Protein AF-A0A835SAD7-F1 (afdb_monomer_lite)

Radius of gyration: 17.91 Å; chains: 1; bounding box: 69×25×36 Å

Foldseek 3Di:
DAKDAQQFQQFIDAFQDATQFGDDHNPVVRPDDGAQRRHVAPQQEEESSHHDHPVLCVQQVVLPDDSDHVWYWYAGNVQWIATPVPRDIDPRSGRSTRPNDPDPVVVVVVVVVVCVVVPPDDDDDDDDD

Organism: Vanilla planifolia (NCBI:txid51239)

Structure (mmCIF, N/CA/C/O backbone):
data_AF-A0A835SAD7-F1
#
_entry.id   AF-A0A835SAD7-F1
#
loop_
_atom_site.group_PDB
_atom_site.id
_atom_site.type_symbol
_atom_site.label_atom_id
_atom_site.label_alt_id
_atom_site.label_comp_id
_atom_site.label_asym_id
_atom_site.label_entity_id
_atom_site.label_seq_id
_atom_site.pdbx_PDB_ins_code
_atom_site.Cartn_x
_atom_site.Cartn_y
_atom_site.Cartn_z
_atom_site.occupancy
_atom_site.B_iso_or_equiv
_atom_site.auth_seq_id
_atom_site.auth_comp_id
_atom_site.auth_asym_id
_atom_site.auth_atom_id
_atom_site.pdbx_PDB_model_num
ATOM 1 N N . MET A 1 1 ? -3.753 -1.220 -21.625 1.00 60.88 1 MET A N 1
ATOM 2 C CA . MET A 1 1 ? -3.943 -1.566 -20.203 1.00 60.88 1 MET A CA 1
ATOM 3 C C . MET A 1 1 ? -3.368 -0.428 -19.401 1.00 60.88 1 MET A C 1
ATOM 5 O O . MET A 1 1 ? -2.244 -0.035 -19.689 1.00 60.88 1 MET A O 1
ATOM 9 N N . ASP A 1 2 ? -4.137 0.106 -18.461 1.00 77.62 2 ASP A N 1
ATOM 10 C CA . ASP A 1 2 ? -3.689 1.226 -17.640 1.00 77.62 2 ASP A CA 1
ATOM 11 C C . ASP A 1 2 ? -2.888 0.709 -16.443 1.00 77.62 2 ASP A C 1
ATOM 13 O O . ASP A 1 2 ? -3.251 -0.291 -15.815 1.00 77.62 2 ASP A O 1
ATOM 17 N N . VAL A 1 3 ? -1.777 1.378 -16.148 1.00 80.81 3 VAL A N 1
ATOM 18 C CA . VAL A 1 3 ? -0.869 1.038 -15.048 1.00 80.81 3 VAL A CA 1
ATOM 19 C C . VAL A 1 3 ? -1.079 1.988 -13.875 1.00 80.81 3 VAL A C 1
ATOM 21 O O . VAL A 1 3 ? -1.419 3.156 -14.058 1.00 80.81 3 VAL A O 1
ATOM 24 N N . ARG A 1 4 ? -0.858 1.486 -12.661 1.00 83.69 4 ARG A N 1
ATOM 25 C CA . ARG A 1 4 ? -0.846 2.277 -11.427 1.00 83.69 4 ARG A CA 1
ATOM 26 C C . ARG A 1 4 ? 0.540 2.246 -10.804 1.00 83.69 4 ARG A C 1
ATOM 28 O O . ARG A 1 4 ? 1.193 1.201 -10.796 1.00 83.69 4 ARG A O 1
ATOM 35 N N . TYR A 1 5 ? 0.943 3.376 -10.242 1.00 84.81 5 TYR A N 1
ATOM 36 C CA . TYR A 1 5 ? 2.202 3.525 -9.533 1.00 84.81 5 TYR A CA 1
ATOM 37 C C . TYR A 1 5 ? 2.012 4.426 -8.314 1.00 84.81 5 TYR A C 1
ATOM 39 O O . TYR A 1 5 ? 1.498 5.536 -8.426 1.00 84.81 5 TYR A O 1
ATOM 47 N N . ASP A 1 6 ? 2.383 3.909 -7.150 1.00 85.94 6 ASP A N 1
ATOM 48 C CA . ASP A 1 6 ? 2.392 4.614 -5.878 1.00 85.94 6 ASP A CA 1
ATOM 49 C C . ASP A 1 6 ? 3.687 5.404 -5.761 1.00 85.94 6 ASP A C 1
ATOM 51 O O . ASP A 1 6 ? 4.760 4.840 -5.551 1.00 85.94 6 ASP A O 1
ATOM 55 N N . TYR A 1 7 ? 3.572 6.720 -5.898 1.00 85.06 7 TYR A N 1
ATOM 56 C CA . TYR A 1 7 ? 4.712 7.622 -5.846 1.00 85.06 7 TYR A CA 1
ATOM 57 C C . TYR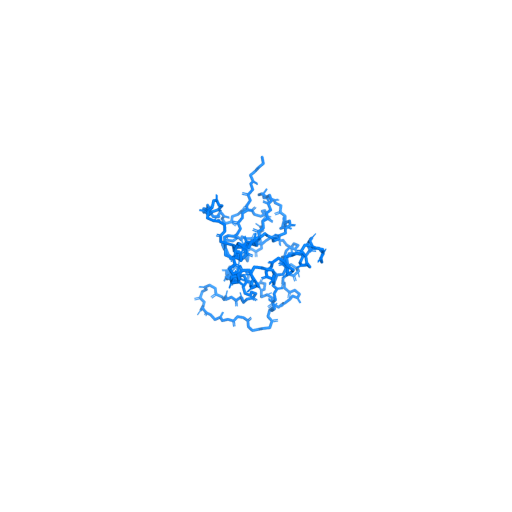 A 1 7 ? 5.466 7.561 -4.510 1.00 85.06 7 TYR A C 1
ATOM 59 O O . TYR A 1 7 ? 6.694 7.674 -4.506 1.00 85.06 7 TYR A O 1
ATOM 67 N N . GLN A 1 8 ? 4.761 7.358 -3.392 1.00 85.25 8 GLN A N 1
ATOM 68 C CA . GLN A 1 8 ? 5.359 7.403 -2.058 1.00 85.25 8 GLN A CA 1
ATOM 69 C C . GLN A 1 8 ? 6.057 6.101 -1.672 1.00 85.25 8 GLN A C 1
ATOM 71 O O . GLN A 1 8 ? 7.158 6.133 -1.121 1.00 85.25 8 GLN A O 1
ATOM 76 N N . ALA A 1 9 ? 5.429 4.959 -1.948 1.00 82.25 9 ALA A N 1
ATOM 77 C CA . ALA A 1 9 ? 5.940 3.657 -1.517 1.00 82.25 9 ALA A CA 1
ATOM 78 C C . ALA A 1 9 ? 6.577 2.838 -2.647 1.00 82.25 9 ALA A C 1
ATOM 80 O O . ALA A 1 9 ? 7.288 1.867 -2.384 1.00 82.25 9 ALA A O 1
ATOM 81 N N . GLY A 1 10 ? 6.339 3.216 -3.902 1.00 82.19 10 GLY A N 1
ATOM 82 C CA . GLY A 1 10 ? 6.870 2.532 -5.073 1.00 82.19 10 GLY A CA 1
ATOM 83 C C . GLY A 1 10 ? 6.071 1.300 -5.508 1.00 82.19 10 GLY A C 1
ATOM 84 O O . GLY A 1 10 ? 6.504 0.581 -6.409 1.00 82.19 10 GLY A O 1
ATOM 85 N N . PHE A 1 11 ? 4.917 1.008 -4.898 1.00 83.69 11 PHE A N 1
ATOM 86 C CA . PHE A 1 11 ? 4.058 -0.090 -5.351 1.00 83.69 11 PHE A CA 1
ATOM 87 C C . PHE A 1 11 ? 3.571 0.147 -6.776 1.00 83.69 11 PHE A C 1
ATOM 89 O O . PHE A 1 11 ? 3.123 1.238 -7.115 1.00 83.69 11 PHE A O 1
ATOM 96 N N . TRP A 1 12 ? 3.565 -0.894 -7.601 1.00 83.12 12 TRP A N 1
ATOM 97 C CA . TRP A 1 12 ? 3.038 -0.800 -8.958 1.00 83.12 12 TRP A CA 1
ATOM 98 C C . TRP A 1 12 ? 2.151 -1.993 -9.310 1.00 83.12 12 TRP A C 1
ATOM 100 O O . TRP A 1 12 ? 2.161 -3.041 -8.652 1.00 83.12 12 TRP A O 1
ATOM 110 N N . GLY A 1 13 ? 1.327 -1.813 -10.336 1.00 82.38 13 GLY A N 1
ATOM 111 C CA . GLY A 1 13 ? 0.443 -2.854 -10.842 1.00 82.38 13 GLY A CA 1
ATOM 112 C C . GLY A 1 13 ? -0.376 -2.397 -12.040 1.00 82.38 13 GLY A C 1
ATOM 113 O O . GLY A 1 13 ? -0.204 -1.289 -12.549 1.00 82.38 13 GLY A O 1
ATOM 114 N N . ILE A 1 14 ? -1.291 -3.257 -12.470 1.00 83.38 14 ILE A N 1
ATOM 115 C CA . ILE A 1 14 ? -2.279 -2.946 -13.508 1.00 83.38 14 ILE A CA 1
ATOM 116 C C . ILE A 1 14 ? -3.570 -2.502 -12.812 1.00 83.38 14 ILE A C 1
ATOM 118 O O . ILE A 1 14 ? -3.908 -3.015 -11.741 1.00 83.38 14 ILE A O 1
ATOM 122 N N . ILE A 1 15 ? -4.272 -1.523 -13.387 1.00 82.06 15 ILE A N 1
ATOM 123 C CA . ILE A 1 15 ? -5.571 -1.091 -12.865 1.00 82.06 15 ILE A CA 1
ATOM 124 C C . ILE A 1 15 ? -6.558 -2.265 -12.902 1.00 82.06 15 ILE A C 1
ATOM 126 O O . ILE A 1 15 ? -6.665 -2.957 -13.913 1.00 82.06 15 ILE A O 1
ATOM 130 N N . GLY A 1 16 ? -7.269 -2.476 -11.795 1.00 78.25 16 GLY A N 1
ATOM 131 C CA . GLY A 1 16 ? -8.226 -3.572 -11.624 1.00 78.25 16 GLY A CA 1
ATOM 132 C C . GLY A 1 16 ? -7.605 -4.904 -11.194 1.00 78.25 16 GLY A C 1
ATOM 133 O O . GLY A 1 16 ? -8.291 -5.916 -11.169 1.00 78.25 16 GLY A O 1
ATOM 134 N N . TYR A 1 17 ? -6.308 -4.918 -10.872 1.00 76.88 17 TYR A N 1
ATOM 135 C CA . TYR A 1 17 ? -5.598 -6.111 -10.414 1.00 76.88 17 TYR A CA 1
ATOM 136 C C . TYR A 1 17 ? -4.839 -5.861 -9.094 1.00 76.88 17 TYR A C 1
ATOM 138 O O . TYR A 1 17 ? -4.478 -4.711 -8.773 1.00 76.88 17 TYR A O 1
ATOM 146 N N . PRO A 1 18 ? -4.533 -6.937 -8.337 1.00 73.50 18 PRO A N 1
ATOM 147 C CA . PRO A 1 18 ? -3.660 -6.885 -7.164 1.00 73.50 18 PRO A CA 1
ATOM 148 C C . PRO A 1 18 ? -2.285 -6.269 -7.454 1.00 73.50 18 PRO A C 1
ATOM 150 O O . PRO A 1 18 ? -1.884 -6.066 -8.604 1.00 73.50 18 PRO A O 1
ATOM 153 N N . CYS A 1 19 ? -1.553 -5.916 -6.397 1.00 77.06 19 CYS A N 1
ATOM 154 C CA . CYS A 1 19 ? -0.223 -5.325 -6.559 1.00 77.06 19 CYS A CA 1
ATOM 155 C C . CYS A 1 19 ? 0.761 -6.328 -7.182 1.00 77.06 19 CYS A C 1
ATOM 157 O O . CYS A 1 19 ? 0.836 -7.475 -6.750 1.00 77.06 19 CYS A O 1
ATOM 159 N N . LEU A 1 20 ? 1.534 -5.884 -8.180 1.00 77.44 20 LEU A N 1
ATOM 160 C CA . LEU A 1 20 ? 2.502 -6.734 -8.883 1.00 77.44 20 LEU A CA 1
ATOM 161 C C . LEU A 1 20 ? 3.913 -6.649 -8.288 1.00 77.44 20 LEU A C 1
ATOM 163 O O . LEU A 1 20 ? 4.711 -7.566 -8.463 1.00 77.44 20 LEU A O 1
ATOM 167 N N . GLY A 1 21 ? 4.244 -5.566 -7.582 1.00 76.69 21 GLY A N 1
AT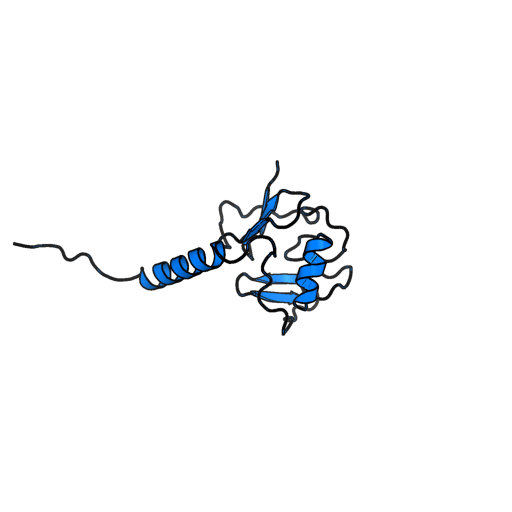OM 168 C CA . GLY A 1 21 ? 5.551 -5.421 -6.949 1.00 76.69 21 GLY A CA 1
ATOM 169 C C . GLY A 1 21 ? 5.837 -4.012 -6.448 1.00 76.69 21 GLY A C 1
ATOM 170 O O . GLY A 1 21 ? 4.959 -3.152 -6.427 1.00 76.69 21 GLY A O 1
ATOM 171 N N . ILE A 1 22 ? 7.097 -3.783 -6.077 1.00 77.62 22 ILE A N 1
ATOM 172 C CA . ILE A 1 22 ? 7.642 -2.476 -5.691 1.00 77.62 22 ILE A CA 1
ATO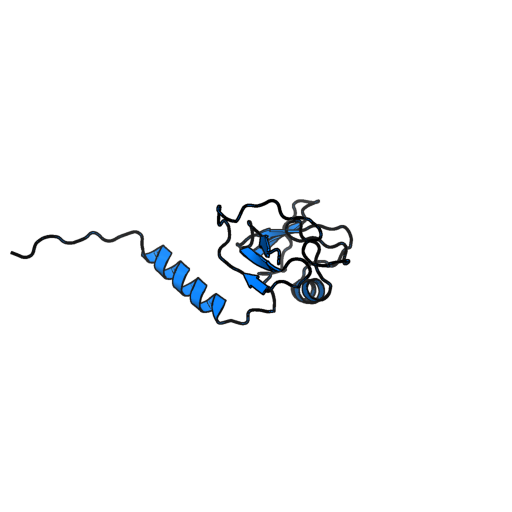M 173 C C . ILE A 1 22 ? 8.767 -2.118 -6.670 1.00 77.62 22 ILE A C 1
ATOM 175 O O . ILE A 1 22 ? 9.666 -2.928 -6.900 1.00 77.62 22 ILE A O 1
ATOM 179 N N . ILE A 1 23 ? 8.736 -0.908 -7.219 1.00 81.00 23 ILE A N 1
ATOM 180 C CA . ILE A 1 23 ? 9.856 -0.252 -7.909 1.00 81.00 23 ILE A CA 1
ATOM 181 C C . ILE A 1 23 ? 10.332 0.942 -7.055 1.00 81.00 23 ILE A C 1
ATOM 183 O O . ILE A 1 23 ? 9.703 1.230 -6.037 1.00 81.00 23 ILE A O 1
ATOM 187 N N . PRO A 1 24 ? 11.467 1.602 -7.365 1.00 82.12 24 PRO A N 1
ATOM 188 C CA . PRO A 1 24 ? 11.938 2.731 -6.560 1.00 82.12 24 PRO A CA 1
ATOM 189 C C . PRO A 1 24 ? 10.839 3.790 -6.365 1.00 82.12 24 PRO A C 1
ATOM 191 O O . PRO A 1 24 ? 10.182 4.106 -7.351 1.00 82.12 24 PRO A O 1
ATOM 194 N N . PRO A 1 25 ? 10.638 4.322 -5.142 1.00 82.69 25 PRO A N 1
ATOM 195 C CA . PRO A 1 25 ? 9.714 5.428 -4.905 1.00 82.69 25 PRO A CA 1
ATOM 196 C C . PRO A 1 25 ? 10.236 6.712 -5.567 1.00 82.69 25 PRO A C 1
ATOM 198 O O . PRO A 1 25 ? 11.414 6.805 -5.921 1.00 82.69 25 PRO A O 1
ATOM 201 N N . PHE A 1 26 ? 9.372 7.721 -5.668 1.00 85.06 26 PHE A N 1
ATOM 202 C CA . PHE A 1 26 ? 9.724 9.071 -6.126 1.00 85.06 26 PHE A CA 1
ATOM 203 C C . PHE A 1 26 ? 10.256 9.177 -7.567 1.00 85.06 26 PHE A C 1
ATOM 205 O O . PHE A 1 26 ? 11.027 10.079 -7.882 1.00 85.06 26 PHE A O 1
ATOM 212 N N . ILE A 1 27 ? 9.847 8.271 -8.460 1.00 83.44 27 ILE A N 1
ATOM 213 C CA . ILE A 1 27 ? 10.072 8.424 -9.904 1.00 83.44 27 ILE A CA 1
ATOM 214 C C . ILE A 1 27 ? 9.164 9.555 -10.412 1.00 83.44 27 ILE A C 1
ATOM 216 O O . ILE A 1 27 ? 7.947 9.373 -10.513 1.00 83.44 27 ILE A O 1
ATOM 220 N N . GLU A 1 28 ? 9.742 10.728 -10.684 1.00 83.19 28 GLU A N 1
ATOM 221 C CA . GLU A 1 28 ? 9.003 11.934 -11.090 1.00 83.19 28 GLU A CA 1
ATOM 222 C C . GLU A 1 28 ? 8.212 11.722 -12.382 1.00 83.19 28 GLU A C 1
ATOM 224 O O . GLU A 1 28 ? 7.074 12.178 -12.494 1.00 83.19 28 GLU A O 1
ATOM 229 N N . GLU A 1 29 ? 8.760 10.948 -13.320 1.00 82.56 29 GLU A N 1
ATOM 230 C CA . GLU A 1 29 ? 8.123 10.612 -14.595 1.00 82.56 29 GLU A CA 1
ATOM 231 C C . GLU A 1 29 ? 6.823 9.819 -14.420 1.00 82.56 29 GLU A C 1
ATOM 233 O O . GLU A 1 29 ? 6.019 9.749 -15.349 1.00 82.56 29 GLU A O 1
ATOM 238 N N . PHE A 1 30 ? 6.612 9.226 -13.242 1.00 81.50 30 PHE A N 1
ATOM 239 C CA . PHE A 1 30 ? 5.422 8.455 -12.895 1.00 81.50 30 PHE A CA 1
ATOM 240 C C . PHE A 1 30 ? 4.555 9.132 -11.827 1.00 81.50 30 PHE A C 1
ATOM 242 O O . PHE A 1 30 ? 3.609 8.512 -11.339 1.00 81.50 30 PHE A O 1
ATOM 249 N N . ASN A 1 31 ? 4.826 10.393 -11.473 1.00 85.06 31 ASN A N 1
ATOM 250 C CA . ASN A 1 31 ? 4.039 11.153 -10.501 1.00 85.06 31 ASN A CA 1
ATOM 251 C C . ASN A 1 31 ? 2.701 11.640 -11.091 1.00 85.06 31 ASN A C 1
ATOM 253 O O . ASN A 1 31 ? 2.453 12.834 -11.263 1.00 85.06 31 ASN A O 1
ATOM 257 N N . PHE A 1 32 ? 1.835 10.690 -11.430 1.00 80.81 32 PHE A N 1
ATOM 258 C CA . PHE A 1 32 ? 0.474 10.943 -11.878 1.00 80.81 32 PHE A CA 1
ATOM 259 C C . PHE A 1 32 ? -0.507 10.750 -10.715 1.00 80.81 32 PHE A C 1
ATOM 261 O O . PHE A 1 32 ? -0.300 9.867 -9.879 1.00 80.81 32 PHE A O 1
ATOM 268 N N . PRO A 1 33 ? -1.607 11.524 -10.653 1.00 75.06 33 PRO A N 1
ATOM 269 C CA . PRO A 1 33 ? -2.601 11.371 -9.599 1.00 75.06 33 PRO A CA 1
ATOM 270 C C . PRO A 1 33 ? -3.207 9.963 -9.626 1.00 75.06 33 PRO A C 1
ATOM 272 O O . PRO A 1 33 ? -3.817 9.543 -10.615 1.00 75.06 33 PRO A O 1
ATOM 275 N N . MET A 1 34 ? -3.052 9.230 -8.522 1.00 73.06 34 MET A N 1
ATOM 276 C CA . MET A 1 34 ? -3.614 7.892 -8.385 1.00 73.06 34 MET A CA 1
ATOM 277 C C . MET A 1 34 ? -5.121 7.978 -8.125 1.00 73.06 34 MET A C 1
ATOM 279 O O . MET A 1 34 ? -5.567 8.652 -7.197 1.00 73.06 34 MET A O 1
ATOM 283 N N . ARG A 1 35 ? -5.930 7.288 -8.939 1.00 71.69 35 ARG A N 1
ATOM 284 C CA . ARG A 1 35 ? -7.377 7.186 -8.686 1.00 71.69 35 ARG A CA 1
ATOM 285 C C . ARG A 1 35 ? -7.636 6.237 -7.516 1.00 71.69 35 ARG A C 1
ATOM 287 O O . ARG A 1 35 ? -6.967 5.213 -7.386 1.00 71.69 35 ARG A O 1
ATOM 294 N N . LYS A 1 36 ? -8.666 6.539 -6.722 1.00 68.69 36 LYS A N 1
ATOM 295 C CA . LYS A 1 36 ? -8.997 5.753 -5.526 1.00 68.69 36 LYS A CA 1
ATOM 296 C C . LYS A 1 36 ? -9.324 4.289 -5.824 1.00 68.69 36 LYS A C 1
ATOM 298 O O . LYS A 1 36 ? -8.793 3.389 -5.180 1.00 68.69 36 LYS A O 1
ATOM 303 N N . ASN A 1 37 ? -10.068 4.045 -6.901 1.00 68.38 37 ASN A N 1
ATOM 304 C CA . ASN A 1 37 ? -10.563 2.710 -7.255 1.00 68.38 37 ASN A CA 1
ATOM 305 C C . ASN A 1 37 ? -9.664 2.008 -8.286 1.00 68.38 37 ASN A C 1
ATOM 307 O O . ASN A 1 37 ? -10.139 1.325 -9.190 1.00 68.38 37 ASN A O 1
ATOM 311 N N . CYS A 1 38 ? -8.346 2.194 -8.194 1.00 75.00 38 CYS A N 1
ATOM 312 C CA . CYS A 1 38 ? -7.405 1.594 -9.141 1.00 75.00 38 CYS A CA 1
ATOM 313 C C . CYS A 1 38 ? -7.196 0.076 -8.958 1.00 75.00 38 CYS A C 1
ATOM 315 O O . CYS A 1 38 ? -6.518 -0.519 -9.791 1.00 75.00 38 CYS A O 1
ATOM 317 N N . SER A 1 39 ? -7.718 -0.566 -7.906 1.00 66.50 39 SER A N 1
ATOM 318 C CA . SER A 1 39 ? -7.389 -1.973 -7.579 1.00 66.50 39 SER A CA 1
ATOM 319 C C . SER A 1 39 ? -8.536 -2.976 -7.665 1.00 66.50 39 SER A C 1
ATOM 321 O O . SER A 1 39 ? -8.358 -4.082 -7.168 1.00 66.50 39 SER A O 1
ATOM 323 N N . ASP A 1 40 ? -9.696 -2.608 -8.210 1.00 74.00 40 ASP A N 1
ATOM 324 C CA . ASP A 1 40 ? -10.925 -3.417 -8.062 1.00 74.00 40 ASP A CA 1
ATOM 325 C C . ASP A 1 40 ? -11.205 -3.814 -6.593 1.00 74.00 40 ASP A C 1
ATOM 327 O O . ASP A 1 40 ? -11.681 -4.900 -6.281 1.00 74.00 40 ASP A O 1
ATOM 331 N N . GLY A 1 41 ? -10.819 -2.945 -5.653 1.00 78.38 41 GLY A N 1
ATOM 332 C CA . GLY A 1 41 ? -11.084 -3.148 -4.234 1.00 78.38 41 GLY A CA 1
ATOM 333 C C . GLY A 1 41 ? -12.524 -2.778 -3.891 1.00 78.38 41 GLY A C 1
ATOM 334 O O . GLY A 1 41 ? -13.064 -1.847 -4.482 1.00 78.38 41 GLY A O 1
ATOM 335 N N . ASN A 1 42 ? -13.125 -3.487 -2.930 1.00 84.81 42 ASN A N 1
ATOM 336 C CA . ASN A 1 42 ? -14.385 -3.072 -2.285 1.00 84.81 42 ASN A CA 1
ATOM 337 C C . ASN A 1 42 ? -14.273 -2.974 -0.754 1.00 84.81 42 ASN A C 1
ATOM 339 O O . ASN A 1 42 ? -15.261 -2.780 -0.049 1.00 84.81 42 ASN A O 1
ATOM 343 N N . THR A 1 43 ? -13.060 -3.126 -0.224 1.00 88.25 43 THR A N 1
ATOM 344 C CA . THR A 1 43 ? -12.853 -3.315 1.212 1.00 88.25 43 THR A CA 1
ATOM 345 C C . THR A 1 43 ? -13.141 -2.068 2.042 1.00 88.25 43 THR A C 1
ATOM 347 O O . THR A 1 43 ? -13.212 -2.162 3.266 1.00 88.25 43 THR A O 1
ATOM 350 N N . GLY A 1 44 ? -13.253 -0.893 1.416 1.00 88.31 44 GLY A N 1
ATOM 351 C CA . GLY A 1 44 ? -13.350 0.387 2.107 1.00 88.31 44 GLY A CA 1
ATOM 352 C C . GLY A 1 44 ? -12.077 0.781 2.860 1.00 88.31 44 GLY A C 1
ATOM 353 O O . GLY A 1 44 ? -12.096 1.792 3.553 1.00 88.31 44 GLY A O 1
ATOM 354 N N . VAL A 1 45 ? -10.986 0.014 2.750 1.00 89.88 45 VAL A N 1
ATOM 355 C CA . VAL A 1 45 ? -9.686 0.332 3.352 1.00 89.88 45 VAL A CA 1
ATOM 356 C C . VAL A 1 45 ? -8.770 0.881 2.269 1.00 89.88 45 VAL A C 1
ATOM 358 O O . VAL A 1 45 ? -8.542 0.221 1.249 1.00 89.88 45 VAL A O 1
ATOM 361 N N . LEU A 1 46 ? -8.222 2.074 2.491 1.00 89.75 46 LEU A N 1
ATOM 362 C CA . LEU A 1 46 ? -7.321 2.725 1.547 1.00 89.75 46 LEU A CA 1
ATOM 363 C C . LEU A 1 46 ? -5.879 2.721 2.062 1.00 89.75 46 LEU A C 1
ATOM 365 O O . LEU A 1 46 ? -5.627 2.925 3.245 1.00 89.75 46 LEU A O 1
ATOM 369 N N . VAL A 1 47 ? -4.919 2.537 1.158 1.00 86.81 47 VAL A N 1
ATOM 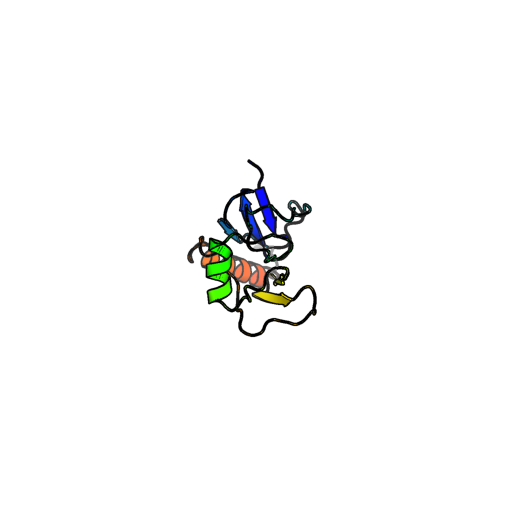370 C CA . VAL A 1 47 ? -3.488 2.753 1.416 1.00 86.81 47 VAL A CA 1
ATOM 371 C C . VAL A 1 47 ? -2.933 3.656 0.325 1.00 86.81 47 VAL A C 1
ATOM 373 O O . VAL A 1 47 ? -3.060 3.325 -0.852 1.00 86.81 47 VAL A O 1
ATOM 376 N N . ASN A 1 48 ? -2.335 4.790 0.693 1.00 86.31 48 ASN A N 1
ATOM 377 C CA . ASN A 1 48 ? -1.823 5.804 -0.240 1.00 86.31 48 ASN A CA 1
ATOM 378 C C . ASN A 1 48 ? -2.869 6.217 -1.288 1.00 86.31 48 ASN A C 1
ATOM 380 O O . ASN A 1 48 ? -2.604 6.304 -2.487 1.00 86.31 48 ASN A O 1
ATOM 384 N N . GLY A 1 49 ? -4.106 6.406 -0.822 1.00 82.75 49 GLY A N 1
ATOM 385 C CA . GLY A 1 49 ? -5.244 6.760 -1.660 1.00 82.75 49 GLY A CA 1
ATOM 386 C C . GLY A 1 49 ? -5.798 5.617 -2.510 1.00 82.75 49 GLY A C 1
ATOM 387 O O . GLY A 1 49 ? -6.785 5.843 -3.194 1.00 82.75 49 GLY A O 1
ATOM 388 N N . ARG A 1 50 ? -5.231 4.406 -2.465 1.00 84.69 50 ARG A N 1
ATOM 389 C CA . ARG A 1 50 ? -5.694 3.227 -3.208 1.00 84.69 50 ARG A CA 1
ATOM 390 C C . ARG A 1 50 ? -6.583 2.342 -2.346 1.00 84.69 50 ARG A C 1
ATOM 392 O O . ARG A 1 50 ? -6.116 1.832 -1.333 1.00 84.69 50 ARG A O 1
ATOM 399 N N . GLU A 1 51 ? -7.794 2.048 -2.802 1.00 88.81 51 GLU A N 1
ATOM 400 C CA . GLU A 1 51 ? -8.627 1.030 -2.160 1.00 88.81 51 GLU A CA 1
ATOM 401 C C . GLU A 1 51 ? -8.022 -0.370 -2.347 1.00 88.81 51 GLU A C 1
ATOM 403 O O . GLU A 1 51 ? -7.625 -0.759 -3.456 1.00 88.81 51 GLU A O 1
ATOM 408 N N . LEU A 1 52 ? -7.897 -1.107 -1.243 1.00 86.06 52 LEU A N 1
ATOM 409 C CA . LEU A 1 52 ? -7.301 -2.436 -1.219 1.00 86.06 52 LEU A CA 1
ATOM 410 C C . LEU A 1 52 ? -8.272 -3.491 -1.758 1.00 86.06 52 LEU A C 1
ATOM 412 O O . LEU A 1 52 ? -9.457 -3.506 -1.424 1.00 86.06 52 LEU A O 1
ATOM 416 N N . HIS A 1 53 ? -7.731 -4.416 -2.550 1.00 85.62 53 HIS A N 1
ATOM 417 C CA . HIS A 1 53 ? -8.398 -5.669 -2.901 1.00 85.62 53 HIS A CA 1
ATOM 418 C C . HIS A 1 53 ? -8.369 -6.629 -1.699 1.00 85.62 53 HIS A C 1
ATOM 420 O O . HIS A 1 53 ? -7.434 -6.577 -0.899 1.00 85.62 53 HIS A O 1
ATOM 426 N N . GLU A 1 54 ? -9.336 -7.542 -1.573 1.00 84.75 54 GLU A N 1
ATOM 427 C CA . GLU A 1 54 ? -9.448 -8.449 -0.412 1.00 84.75 54 GLU A CA 1
ATOM 428 C C . GLU A 1 54 ? -8.179 -9.281 -0.160 1.00 84.75 54 GLU A C 1
ATOM 430 O O . GLU A 1 54 ? -7.752 -9.460 0.981 1.00 84.75 54 GLU A O 1
ATOM 435 N N . GLN A 1 55 ? -7.534 -9.751 -1.233 1.00 81.75 55 GLN A N 1
ATOM 436 C CA . GLN A 1 55 ? -6.259 -10.478 -1.160 1.00 81.75 55 GLN A CA 1
ATOM 437 C C . GLN A 1 55 ? -5.131 -9.618 -0.574 1.00 81.75 55 GLN A C 1
ATOM 439 O O . GLN A 1 55 ? -4.394 -10.082 0.297 1.00 81.75 55 GLN A O 1
ATOM 444 N N . ASP A 1 56 ? -5.026 -8.359 -1.011 1.00 80.38 56 ASP A N 1
ATOM 445 C CA . ASP A 1 56 ? -4.043 -7.419 -0.471 1.00 80.38 56 ASP A CA 1
ATOM 446 C C . ASP A 1 56 ? -4.365 -7.134 1.007 1.00 80.38 56 ASP A C 1
ATOM 448 O O . ASP A 1 56 ? -3.478 -7.198 1.853 1.00 80.38 56 ASP A O 1
ATOM 452 N N . LEU A 1 57 ? -5.637 -6.894 1.354 1.00 86.69 57 LEU A N 1
ATOM 453 C CA . LEU A 1 57 ? -6.053 -6.620 2.734 1.00 86.69 57 LEU A CA 1
ATOM 454 C C . LEU A 1 57 ? -5.789 -7.803 3.675 1.00 86.69 57 LEU A C 1
ATOM 456 O O . LEU A 1 57 ? -5.338 -7.610 4.802 1.00 86.69 57 LEU A O 1
ATOM 460 N N . THR A 1 58 ? -6.022 -9.032 3.220 1.00 85.81 58 THR A N 1
ATOM 461 C CA . THR A 1 58 ? -5.746 -10.246 4.006 1.00 85.81 58 THR A CA 1
ATOM 462 C C . THR A 1 58 ? -4.263 -10.334 4.366 1.00 85.81 58 THR A C 1
ATOM 464 O O . THR A 1 58 ? -3.889 -10.606 5.505 1.00 85.81 58 THR A O 1
ATOM 467 N N . VAL A 1 59 ? -3.395 -10.033 3.404 1.00 82.62 59 VAL A N 1
ATOM 468 C CA . VAL A 1 59 ? -1.946 -10.040 3.605 1.00 82.62 59 VAL A CA 1
ATOM 469 C C . VAL A 1 59 ? -1.515 -8.917 4.538 1.00 82.62 59 VAL A C 1
ATOM 471 O O . VAL A 1 59 ? -0.783 -9.166 5.495 1.00 82.62 59 VAL A O 1
ATOM 474 N N . LEU A 1 60 ? -1.971 -7.693 4.288 1.00 82.12 60 LEU A N 1
ATOM 475 C CA . LEU A 1 60 ? -1.561 -6.531 5.072 1.00 82.12 60 LEU A CA 1
ATOM 476 C C . LEU A 1 60 ? -2.100 -6.607 6.508 1.00 82.12 60 LEU A C 1
ATOM 478 O O . LEU A 1 60 ? -1.397 -6.237 7.445 1.00 82.12 60 LEU A O 1
ATOM 482 N N . SER A 1 61 ? -3.293 -7.170 6.705 1.00 86.56 61 SER A N 1
ATOM 483 C CA . SER A 1 61 ? -3.852 -7.384 8.043 1.00 86.56 61 SER A CA 1
ATOM 484 C C . SER A 1 61 ? -3.081 -8.429 8.845 1.00 86.56 61 SER A C 1
ATOM 486 O O . SER A 1 61 ? -2.855 -8.227 10.035 1.00 86.56 61 SER A O 1
ATOM 488 N N . SER A 1 62 ? -2.548 -9.476 8.198 1.00 83.38 62 SER A N 1
ATOM 489 C CA . SER A 1 62 ? -1.612 -10.410 8.849 1.00 83.38 62 SER A CA 1
ATOM 490 C C . SER A 1 62 ? -0.312 -9.747 9.329 1.00 83.38 62 SER A C 1
ATOM 492 O O . SER A 1 62 ? 0.341 -10.264 10.231 1.00 83.38 62 SER A O 1
ATOM 494 N N . HIS A 1 63 ? 0.038 -8.589 8.759 1.00 79.25 63 HIS A N 1
ATOM 495 C CA . HIS A 1 63 ? 1.182 -7.781 9.177 1.00 79.25 63 HIS A CA 1
ATOM 496 C C . HIS A 1 63 ? 0.793 -6.707 10.199 1.00 79.25 63 HIS A C 1
ATOM 498 O O . HIS A 1 63 ? 1.660 -5.975 10.640 1.00 79.25 63 HIS A O 1
ATOM 504 N N . GLY A 1 64 ? -0.474 -6.619 10.614 1.00 84.69 64 GLY A N 1
ATOM 505 C CA . GLY A 1 64 ? -0.941 -5.680 11.636 1.00 84.69 64 GLY A CA 1
ATOM 506 C C . GLY A 1 64 ? -1.672 -4.451 11.097 1.00 84.69 64 GLY A C 1
ATOM 507 O O . GLY A 1 64 ? -2.032 -3.585 11.892 1.00 84.69 64 GLY A O 1
ATOM 508 N N . LEU A 1 65 ? -1.929 -4.357 9.783 1.00 88.12 65 LEU A N 1
ATOM 509 C CA . LEU A 1 65 ? -2.772 -3.288 9.241 1.00 88.12 65 LEU A CA 1
ATOM 510 C C . LEU A 1 65 ? -4.227 -3.472 9.719 1.00 88.12 65 LEU A C 1
ATOM 512 O O . LEU A 1 65 ? -4.812 -4.533 9.472 1.00 88.12 65 LEU A O 1
ATOM 516 N N . PRO A 1 66 ? -4.854 -2.468 10.353 1.00 89.69 66 PRO A N 1
ATOM 517 C CA . PRO A 1 66 ? -6.250 -2.575 10.741 1.00 89.69 66 PRO A CA 1
ATOM 518 C C . PRO A 1 66 ? -7.162 -2.672 9.513 1.00 89.69 66 PRO A C 1
ATOM 520 O O . PRO A 1 66 ? -6.968 -2.000 8.503 1.00 89.69 66 PRO A O 1
ATOM 523 N N . THR A 1 67 ? -8.196 -3.503 9.615 1.00 90.50 67 THR A N 1
ATOM 524 C CA . THR A 1 67 ? -9.162 -3.776 8.538 1.00 90.50 67 THR A CA 1
ATOM 525 C C . THR A 1 67 ? -10.433 -2.929 8.654 1.00 90.50 67 THR A C 1
ATOM 527 O O . THR A 1 67 ? -11.510 -3.336 8.221 1.00 90.50 67 THR A O 1
ATOM 530 N N . ILE A 1 68 ? -10.331 -1.760 9.288 1.00 91.00 68 ILE A N 1
ATOM 531 C CA . ILE A 1 68 ? -11.481 -0.912 9.605 1.00 91.00 68 ILE A CA 1
ATOM 532 C C . ILE A 1 68 ? -11.968 -0.231 8.322 1.00 91.00 68 ILE A C 1
ATOM 534 O O . ILE A 1 68 ? -11.257 0.581 7.735 1.00 91.00 68 ILE A O 1
ATOM 538 N N . GLN A 1 69 ? -13.194 -0.540 7.899 1.00 90.19 69 GLN A N 1
ATOM 539 C CA . GLN A 1 69 ? -13.795 0.081 6.717 1.00 90.19 69 GLN A CA 1
ATOM 540 C C . GLN A 1 69 ? -13.897 1.603 6.878 1.00 90.19 69 GLN A C 1
ATOM 542 O O . GLN A 1 69 ? -14.238 2.109 7.947 1.00 90.19 69 GLN A O 1
ATOM 547 N N . GLY A 1 70 ? -13.623 2.330 5.798 1.00 89.00 70 GLY A N 1
ATOM 548 C CA . GLY A 1 70 ? -13.603 3.789 5.762 1.00 89.00 70 GLY A CA 1
ATOM 549 C C . GLY A 1 70 ? -12.294 4.411 6.250 1.00 89.00 70 GLY A C 1
ATOM 550 O O . GLY A 1 70 ? -12.165 5.631 6.184 1.00 89.00 70 GLY A O 1
ATOM 551 N N . ARG A 1 71 ? -11.325 3.610 6.718 1.00 91.25 71 ARG A N 1
ATOM 552 C CA . ARG A 1 71 ? -9.997 4.111 7.084 1.00 91.25 71 ARG A CA 1
ATOM 553 C C . ARG A 1 71 ? -9.076 4.200 5.880 1.00 91.25 71 ARG A C 1
ATOM 555 O O . ARG A 1 71 ? -9.085 3.350 4.987 1.00 91.25 71 ARG A O 1
ATOM 562 N N . SER A 1 72 ? -8.220 5.208 5.934 1.00 91.56 72 SER A N 1
ATOM 563 C CA . SER A 1 72 ? -7.126 5.396 5.001 1.00 91.56 72 SER A CA 1
ATOM 564 C C . SER A 1 72 ? -5.806 5.430 5.751 1.00 91.56 72 SER A C 1
ATOM 566 O O . SER A 1 72 ? -5.704 6.012 6.829 1.00 91.56 72 SER A O 1
ATOM 568 N N . TYR A 1 73 ? -4.789 4.833 5.148 1.00 90.50 73 TYR A N 1
ATOM 569 C CA . TYR A 1 73 ? -3.446 4.768 5.694 1.00 90.50 73 TYR A CA 1
ATOM 570 C C . TYR A 1 73 ? -2.432 5.314 4.694 1.00 90.50 73 TYR A C 1
ATOM 572 O O . TYR A 1 73 ? -2.569 5.118 3.484 1.00 90.50 73 TYR A O 1
ATOM 580 N N . ILE A 1 74 ? -1.379 5.951 5.192 1.00 88.62 74 ILE A N 1
ATOM 581 C CA . ILE A 1 74 ? -0.224 6.358 4.395 1.00 88.62 74 ILE A CA 1
ATOM 582 C C . ILE A 1 74 ? 0.903 5.375 4.676 1.00 88.62 74 ILE A C 1
ATOM 584 O O . ILE A 1 74 ? 1.309 5.215 5.822 1.00 88.62 74 ILE A O 1
ATOM 588 N N . ASN A 1 75 ? 1.412 4.717 3.641 1.00 85.88 75 ASN A N 1
ATOM 589 C CA . ASN A 1 75 ? 2.597 3.877 3.738 1.00 85.88 75 ASN A CA 1
ATOM 590 C C . ASN A 1 75 ? 3.780 4.579 3.077 1.00 85.88 75 ASN A C 1
ATOM 592 O O . ASN A 1 75 ? 3.751 4.902 1.889 1.00 85.88 75 ASN A O 1
ATOM 596 N N . GLU A 1 76 ? 4.847 4.761 3.834 1.00 82.25 76 GLU A N 1
ATOM 597 C CA . GLU A 1 76 ? 6.082 5.334 3.331 1.00 82.25 76 GLU A CA 1
ATOM 598 C C . GLU A 1 76 ? 7.019 4.261 2.775 1.00 82.25 76 GLU A C 1
ATOM 600 O O . GLU A 1 76 ? 7.054 3.117 3.231 1.00 82.25 76 GLU A O 1
ATOM 605 N N . PHE A 1 77 ? 7.920 4.653 1.873 1.00 74.19 77 PHE A N 1
ATOM 606 C CA . PHE A 1 77 ? 9.022 3.783 1.444 1.00 74.19 77 PHE A CA 1
ATOM 607 C C . PHE A 1 77 ? 9.904 3.277 2.605 1.00 74.19 77 PHE A C 1
ATOM 609 O O . PHE A 1 77 ? 10.577 2.246 2.474 1.00 74.19 77 PHE A O 1
ATOM 616 N N . SER A 1 78 ? 9.921 4.011 3.727 1.00 73.19 78 SER A N 1
ATOM 617 C CA . SER A 1 78 ? 10.609 3.648 4.969 1.00 73.19 78 SER A CA 1
ATOM 618 C C . SER A 1 78 ? 10.010 2.389 5.619 1.00 73.19 78 SER A C 1
ATOM 620 O O . SER A 1 78 ? 10.682 1.740 6.421 1.00 73.19 78 SER A O 1
ATOM 622 N N . GLY A 1 79 ? 8.791 2.006 5.223 1.00 74.75 79 GLY A N 1
ATOM 623 C CA . GLY A 1 79 ? 7.998 0.939 5.823 1.00 74.75 79 GLY A CA 1
ATOM 624 C C . GLY A 1 79 ? 7.172 1.398 7.023 1.00 74.75 79 GLY A C 1
ATOM 625 O O . GLY A 1 79 ? 6.608 0.547 7.702 1.00 74.75 79 GLY A O 1
ATOM 626 N N . ARG 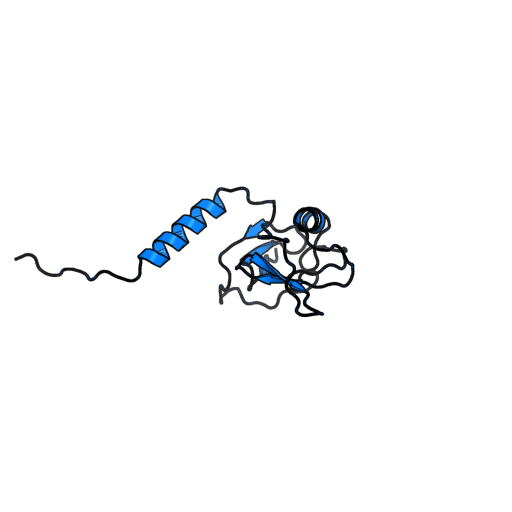A 1 80 ? 7.125 2.706 7.307 1.00 84.25 80 ARG A N 1
ATOM 627 C CA . ARG A 1 80 ? 6.229 3.280 8.315 1.00 84.25 80 ARG A CA 1
ATOM 628 C C . ARG A 1 80 ? 4.836 3.445 7.741 1.00 84.25 80 ARG A C 1
ATOM 630 O O . ARG A 1 80 ? 4.684 3.826 6.579 1.00 84.25 80 ARG A O 1
ATOM 637 N N . VAL A 1 81 ? 3.841 3.186 8.578 1.00 88.50 81 VAL A N 1
ATOM 638 C CA . VAL A 1 81 ? 2.433 3.296 8.217 1.00 88.50 81 VAL A CA 1
ATOM 639 C C . VAL A 1 81 ? 1.771 4.276 9.168 1.00 88.50 81 VAL A C 1
ATOM 641 O O . VAL A 1 81 ? 1.934 4.161 10.379 1.00 88.50 81 VAL A O 1
ATOM 644 N N . TRP A 1 82 ? 1.021 5.219 8.621 1.00 90.75 82 TRP A N 1
ATOM 645 C CA . TRP A 1 82 ? 0.323 6.264 9.357 1.00 90.75 82 TRP A CA 1
ATOM 646 C C . TRP A 1 82 ? -1.174 6.156 9.102 1.00 90.75 82 TRP A C 1
ATOM 648 O O . TRP A 1 82 ? -1.579 5.848 7.982 1.00 90.75 82 TRP A O 1
ATOM 658 N N . ASP A 1 83 ? -1.999 6.416 10.107 1.00 91.94 83 ASP A N 1
ATOM 659 C CA . ASP A 1 83 ? -3.428 6.653 9.899 1.00 91.94 83 ASP A CA 1
ATOM 660 C C . ASP A 1 83 ? -3.611 8.059 9.306 1.00 91.94 83 ASP A C 1
ATOM 662 O O . ASP A 1 83 ? -3.133 9.045 9.867 1.00 91.94 83 ASP A O 1
ATOM 666 N N . GLU A 1 84 ? -4.247 8.154 8.137 1.00 90.94 84 GLU A N 1
ATOM 667 C CA . GLU A 1 84 ? -4.408 9.427 7.420 1.00 90.94 84 GLU A CA 1
ATOM 668 C C . GLU A 1 84 ? -5.341 10.396 8.167 1.00 90.94 84 GLU A C 1
ATOM 670 O O . GLU A 1 84 ? -5.207 11.610 8.027 1.00 90.94 84 GLU A O 1
ATOM 675 N N . GLU A 1 85 ? -6.277 9.882 8.971 1.00 91.44 85 GLU A N 1
ATOM 676 C CA . GLU A 1 85 ? -7.243 10.690 9.715 1.00 91.44 85 GLU A CA 1
ATOM 677 C C . GLU A 1 85 ? -6.656 11.206 11.032 1.00 91.44 85 GLU A C 1
ATOM 679 O O . GLU A 1 85 ? -6.793 12.391 11.342 1.00 91.44 85 GLU A O 1
ATOM 684 N N . THR A 1 86 ? -6.012 10.336 11.819 1.00 92.12 86 THR A N 1
ATOM 685 C CA . THR A 1 86 ? -5.466 10.726 13.134 1.00 92.12 86 THR A CA 1
ATOM 686 C C . THR A 1 86 ? -4.043 11.274 13.054 1.00 92.12 86 THR A C 1
ATOM 688 O O . THR A 1 86 ? -3.619 12.002 13.952 1.00 92.12 86 THR A O 1
ATOM 691 N N . GLY A 1 87 ? -3.297 10.941 11.997 1.00 90.94 87 GLY A N 1
ATOM 692 C CA . GLY A 1 87 ? -1.874 11.255 11.867 1.00 90.94 87 GLY A CA 1
ATOM 693 C C . GLY A 1 87 ? -0.969 10.415 12.776 1.00 90.94 87 GLY A C 1
ATOM 694 O O . GLY A 1 87 ? 0.207 10.741 12.930 1.00 90.94 87 GLY A O 1
ATOM 695 N N . GLU A 1 88 ? -1.492 9.358 13.401 1.00 92.06 88 GLU A N 1
ATOM 696 C CA . GLU A 1 88 ? -0.722 8.487 14.292 1.00 92.06 88 GLU A CA 1
ATOM 697 C C . GLU A 1 88 ? 0.024 7.392 13.518 1.00 92.06 88 GLU A C 1
ATOM 699 O O . GLU A 1 88 ? -0.506 6.793 12.579 1.00 92.06 88 GLU A O 1
ATOM 704 N N . GLU A 1 89 ? 1.260 7.099 13.933 1.00 89.56 89 GLU A N 1
ATOM 705 C CA . GLU A 1 89 ? 2.046 5.987 13.391 1.00 89.56 89 GLU A CA 1
ATOM 706 C C . GLU A 1 89 ? 1.527 4.651 13.942 1.00 89.56 89 GLU A C 1
ATOM 708 O O . GLU A 1 89 ? 1.448 4.436 15.157 1.00 89.56 89 GLU A O 1
ATOM 713 N N . LEU A 1 90 ? 1.224 3.714 13.045 1.00 88.31 90 LEU A N 1
ATOM 714 C CA . LEU A 1 90 ? 0.865 2.353 13.411 1.00 88.31 90 LEU A CA 1
ATOM 715 C C . LEU A 1 90 ? 2.120 1.551 13.754 1.00 88.31 90 LEU A C 1
ATOM 717 O O . LEU A 1 90 ? 2.824 1.009 12.897 1.00 88.31 90 LEU A O 1
ATOM 721 N N . ASN A 1 91 ? 2.376 1.445 15.053 1.00 78.69 91 ASN A N 1
ATOM 722 C CA . ASN A 1 91 ? 3.473 0.650 15.583 1.00 78.69 91 ASN A CA 1
ATOM 723 C C . ASN A 1 91 ? 3.229 -0.850 15.355 1.00 78.69 91 ASN A C 1
ATOM 725 O O . ASN A 1 91 ? 2.160 -1.374 15.656 1.00 78.69 91 ASN A O 1
ATOM 729 N N . GLY A 1 92 ? 4.252 -1.558 14.871 1.00 68.31 92 GLY A N 1
ATOM 730 C CA . GLY A 1 92 ? 4.220 -3.018 14.723 1.00 68.31 92 GLY A CA 1
ATOM 731 C C . GLY A 1 92 ? 3.705 -3.542 13.380 1.00 68.31 92 GLY A C 1
ATOM 732 O O . GLY A 1 92 ? 3.739 -4.752 13.188 1.00 68.31 92 GLY A O 1
ATOM 733 N N . VAL A 1 93 ? 3.315 -2.668 12.440 1.00 70.44 93 VAL A N 1
ATOM 734 C CA . VAL A 1 93 ? 2.857 -3.083 11.096 1.00 70.44 93 VAL A CA 1
ATOM 735 C C . VAL A 1 93 ? 4.007 -3.610 10.216 1.00 70.44 93 VAL A C 1
ATOM 737 O O . VAL A 1 93 ? 3.823 -4.414 9.302 1.00 70.44 93 VAL A O 1
ATOM 740 N N . GLY A 1 94 ? 5.238 -3.180 10.511 1.00 66.50 94 GLY A N 1
ATOM 741 C CA . GLY A 1 94 ? 6.421 -3.546 9.738 1.00 66.50 94 GLY A CA 1
ATOM 742 C C . GLY A 1 94 ? 6.347 -3.086 8.276 1.00 66.50 94 GLY A C 1
ATOM 743 O O . GLY A 1 94 ? 5.454 -2.352 7.859 1.00 66.50 94 GLY A O 1
ATOM 744 N N . LYS A 1 95 ? 7.319 -3.516 7.464 1.00 65.69 95 LYS A N 1
ATOM 745 C CA . LYS A 1 95 ? 7.352 -3.150 6.046 1.00 65.69 95 LYS A CA 1
ATOM 746 C C . LYS A 1 95 ? 6.275 -3.922 5.287 1.00 65.69 95 LYS A C 1
ATOM 748 O O . LYS A 1 95 ? 6.416 -5.122 5.063 1.00 65.69 95 LYS A O 1
ATOM 753 N N . LEU A 1 96 ? 5.250 -3.214 4.831 1.00 67.81 96 LEU A N 1
ATOM 754 C CA . LEU A 1 96 ? 4.225 -3.760 3.949 1.00 67.81 96 LEU A CA 1
ATOM 755 C C . LEU A 1 96 ? 4.845 -4.061 2.571 1.00 67.81 96 LEU A C 1
ATOM 757 O O . LEU A 1 96 ? 5.003 -3.170 1.740 1.00 67.81 96 LEU A O 1
ATOM 761 N N . ALA A 1 97 ? 5.263 -5.303 2.329 1.00 59.84 97 ALA A N 1
ATOM 762 C CA . ALA A 1 97 ? 5.666 -5.764 1.000 1.00 59.84 97 ALA A CA 1
ATOM 763 C C . ALA A 1 97 ? 4.449 -6.377 0.285 1.00 59.84 97 ALA A C 1
ATOM 765 O O . ALA A 1 97 ? 3.680 -7.099 0.920 1.00 59.84 97 ALA A O 1
ATOM 766 N N . PRO A 1 98 ? 4.255 -6.144 -1.026 1.00 57.53 98 PRO A N 1
ATOM 767 C CA . PRO A 1 98 ? 3.216 -6.835 -1.762 1.00 57.53 98 PRO A CA 1
ATOM 768 C C . PRO A 1 98 ? 3.671 -8.285 -1.918 1.00 57.53 98 PRO A C 1
ATOM 770 O O . PRO A 1 98 ? 4.778 -8.572 -2.379 1.00 57.53 98 PRO A O 1
ATOM 773 N N . THR A 1 99 ? 2.823 -9.212 -1.504 1.00 52.34 99 THR A N 1
ATOM 774 C CA . THR A 1 99 ? 3.124 -10.643 -1.374 1.00 52.34 99 THR A CA 1
ATOM 775 C C . THR A 1 99 ? 3.521 -11.344 -2.671 1.00 52.34 99 THR A C 1
ATOM 777 O O . THR A 1 99 ? 4.007 -12.471 -2.612 1.00 52.34 99 THR A O 1
ATOM 780 N N . LEU A 1 100 ? 3.363 -10.706 -3.837 1.00 48.72 100 LEU A N 1
ATOM 781 C CA . LEU A 1 100 ? 3.579 -11.344 -5.136 1.00 48.72 100 LEU A CA 1
ATOM 782 C C . LEU A 1 100 ? 5.020 -11.296 -5.678 1.00 48.72 100 LEU A C 1
ATOM 784 O O . LEU A 1 100 ? 5.306 -11.991 -6.650 1.00 48.72 100 LEU A O 1
ATOM 788 N N . LEU A 1 101 ? 5.955 -10.559 -5.062 1.00 43.72 101 LEU A N 1
ATOM 789 C CA . LEU A 1 101 ? 7.358 -10.537 -5.511 1.00 43.72 101 LEU A CA 1
ATOM 790 C C . LEU A 1 101 ? 8.310 -11.016 -4.411 1.00 43.72 101 LEU A C 1
ATOM 792 O O . LEU A 1 101 ? 8.977 -10.247 -3.718 1.00 43.72 101 LEU A O 1
ATOM 796 N N . SER A 1 102 ? 8.350 -12.340 -4.275 1.00 41.41 102 SER A N 1
ATOM 797 C CA . SER A 1 102 ? 9.241 -13.083 -3.389 1.00 41.41 102 SER A CA 1
ATOM 798 C C . SER A 1 102 ? 10.721 -12.805 -3.704 1.00 41.41 102 SER A C 1
ATOM 800 O O . SER A 1 102 ? 11.240 -13.194 -4.745 1.00 41.41 102 SER A O 1
ATOM 802 N N . LEU A 1 103 ? 11.389 -12.131 -2.762 1.00 42.19 103 LEU A N 1
ATOM 803 C CA . LEU A 1 103 ? 12.821 -12.162 -2.418 1.00 42.19 103 LEU A CA 1
ATOM 804 C C . LEU A 1 103 ? 13.874 -11.735 -3.468 1.00 42.19 103 LEU A C 1
ATOM 806 O O . LEU A 1 103 ? 14.774 -10.973 -3.112 1.00 42.19 103 LEU A O 1
ATOM 810 N N . THR A 1 104 ? 13.805 -12.114 -4.744 1.00 42.19 104 THR A N 1
ATOM 811 C CA . THR A 1 104 ? 14.874 -11.812 -5.726 1.00 42.19 104 THR A CA 1
ATOM 812 C C . THR A 1 104 ? 14.999 -10.324 -6.057 1.00 42.19 104 THR A C 1
ATOM 814 O O . THR A 1 104 ? 16.114 -9.808 -6.148 1.00 42.19 104 THR A O 1
ATOM 817 N N . ALA A 1 105 ? 13.887 -9.594 -6.165 1.00 46.19 105 ALA A N 1
ATOM 818 C CA . ALA A 1 105 ? 13.921 -8.154 -6.437 1.00 46.19 105 ALA A CA 1
ATOM 819 C C . ALA A 1 105 ? 14.428 -7.332 -5.238 1.00 46.19 105 ALA A C 1
ATOM 821 O O . ALA A 1 105 ? 15.112 -6.323 -5.417 1.00 46.19 105 ALA A O 1
ATOM 822 N N . VAL A 1 106 ? 14.165 -7.794 -4.011 1.00 47.81 106 VAL A N 1
ATOM 823 C CA . VAL A 1 106 ? 14.620 -7.130 -2.780 1.00 47.81 106 VAL A CA 1
ATOM 824 C C . VAL A 1 106 ? 16.144 -7.226 -2.640 1.00 47.81 106 VAL A C 1
ATOM 826 O O . VAL A 1 106 ? 16.791 -6.213 -2.368 1.00 47.81 106 VAL A O 1
ATOM 829 N N . PHE A 1 107 ? 16.743 -8.395 -2.909 1.00 49.28 107 PHE A N 1
ATOM 830 C CA . PHE A 1 107 ? 18.204 -8.573 -2.871 1.00 49.28 107 PHE A CA 1
ATOM 831 C C . PHE A 1 107 ? 18.943 -7.757 -3.944 1.00 49.28 107 PHE A C 1
ATOM 833 O O . PHE A 1 107 ? 20.034 -7.237 -3.688 1.00 49.28 107 PHE A O 1
ATOM 840 N N . VAL A 1 108 ? 18.353 -7.603 -5.133 1.00 51.12 108 VAL A N 1
ATOM 841 C CA . VAL A 1 108 ? 18.913 -6.757 -6.200 1.00 51.12 108 VAL A CA 1
ATOM 842 C C . VAL A 1 108 ? 18.830 -5.276 -5.819 1.00 51.12 108 VAL A C 1
ATOM 844 O O . VAL A 1 108 ? 19.804 -4.540 -5.999 1.00 51.12 108 VAL A O 1
ATOM 847 N N . GLN A 1 109 ? 17.715 -4.837 -5.228 1.00 51.62 109 GLN A N 1
ATOM 848 C CA . GLN A 1 109 ? 17.527 -3.437 -4.852 1.00 51.62 109 GLN A CA 1
ATOM 849 C C . GLN A 1 109 ? 18.376 -3.034 -3.635 1.00 51.62 109 GLN A C 1
ATOM 851 O O . GLN A 1 109 ? 18.961 -1.950 -3.649 1.00 51.62 109 GLN A O 1
ATOM 856 N N . MET A 1 110 ? 18.538 -3.907 -2.631 1.00 48.78 110 MET A N 1
ATOM 857 C CA . MET A 1 110 ? 19.473 -3.673 -1.517 1.00 48.78 110 MET A CA 1
ATOM 858 C C . MET A 1 110 ? 20.917 -3.527 -2.014 1.00 48.78 110 MET A C 1
ATOM 860 O O . MET A 1 110 ? 21.570 -2.537 -1.686 1.00 48.78 110 MET A O 1
ATOM 864 N N . ASN A 1 111 ? 21.386 -4.426 -2.889 1.00 51.62 111 ASN A N 1
ATOM 865 C CA . ASN A 1 111 ? 22.722 -4.315 -3.491 1.00 51.62 111 ASN A CA 1
ATOM 866 C C . ASN A 1 111 ? 22.900 -3.023 -4.309 1.00 51.62 111 ASN A C 1
ATOM 868 O O . ASN A 1 111 ? 23.989 -2.448 -4.342 1.00 51.62 111 ASN A O 1
ATOM 872 N N . ARG A 1 112 ? 21.846 -2.538 -4.975 1.00 51.72 112 ARG A N 1
ATOM 873 C CA . ARG A 1 112 ? 21.893 -1.293 -5.757 1.00 51.72 112 ARG A CA 1
ATOM 874 C C . ARG A 1 112 ? 21.964 -0.055 -4.861 1.00 51.72 112 ARG A C 1
ATOM 876 O O . ARG A 1 112 ? 22.751 0.843 -5.147 1.00 51.72 112 ARG A O 1
ATOM 883 N N . VAL A 1 113 ? 21.215 -0.028 -3.759 1.00 48.12 113 VAL A N 1
ATOM 884 C CA . VAL A 1 113 ? 21.277 1.052 -2.759 1.00 48.12 113 VAL A CA 1
ATOM 885 C C . VAL A 1 113 ? 22.640 1.082 -2.058 1.00 48.12 113 VAL A C 1
ATOM 887 O O . VAL A 1 113 ? 23.200 2.162 -1.881 1.00 48.12 113 VAL A O 1
ATOM 890 N N . GLU A 1 114 ? 23.228 -0.068 -1.719 1.00 51.03 114 GLU A N 1
ATOM 891 C CA . GLU A 1 114 ? 24.589 -0.125 -1.160 1.00 51.03 114 GLU A CA 1
ATOM 892 C C . GLU A 1 114 ? 25.655 0.394 -2.135 1.00 51.03 114 GLU A C 1
ATOM 894 O O . GLU A 1 114 ? 26.562 1.128 -1.735 1.00 51.03 114 GLU A O 1
ATOM 899 N N . ARG A 1 115 ? 25.527 0.073 -3.429 1.00 50.88 115 ARG A N 1
ATOM 900 C CA . ARG A 1 115 ? 26.418 0.589 -4.482 1.00 50.88 115 ARG A CA 1
ATOM 901 C C . ARG A 1 115 ? 26.257 2.092 -4.707 1.00 50.88 115 ARG A C 1
ATOM 903 O O . ARG A 1 115 ? 27.255 2.768 -4.921 1.00 50.88 115 ARG A O 1
ATOM 910 N N . LEU A 1 116 ? 25.038 2.624 -4.606 1.00 44.22 116 LEU A N 1
ATOM 911 C CA . LEU A 1 116 ? 24.775 4.066 -4.697 1.00 44.22 116 LEU A CA 1
ATOM 912 C C . LEU A 1 116 ? 25.314 4.825 -3.472 1.00 44.22 116 LEU A C 1
ATOM 914 O O . LEU A 1 116 ? 25.911 5.886 -3.631 1.00 44.22 116 LEU A O 1
ATOM 918 N N . LYS A 1 117 ? 25.205 4.252 -2.264 1.00 45.25 117 LYS A N 1
ATOM 919 C CA . LYS A 1 117 ? 25.803 4.817 -1.038 1.00 45.25 117 LYS A CA 1
ATOM 920 C C . LYS A 1 117 ? 27.336 4.814 -1.063 1.00 45.25 117 LYS A C 1
ATOM 922 O O . LYS A 1 117 ? 27.951 5.712 -0.501 1.00 45.25 117 LYS A O 1
ATOM 927 N N . ARG A 1 118 ? 27.956 3.838 -1.735 1.00 48.75 118 ARG A N 1
ATOM 928 C CA . ARG A 1 118 ? 29.413 3.778 -1.967 1.00 48.75 118 ARG A CA 1
ATOM 929 C C . ARG A 1 118 ? 29.883 4.579 -3.193 1.00 48.75 118 ARG A C 1
ATOM 931 O O . ARG A 1 118 ? 31.083 4.673 -3.416 1.00 48.75 118 ARG A O 1
ATOM 938 N N . GLY A 1 119 ? 28.964 5.136 -3.985 1.00 46.47 119 GLY A N 1
ATOM 939 C CA . GLY A 1 119 ? 29.243 5.739 -5.293 1.00 46.47 119 GLY A CA 1
ATOM 940 C C . GLY A 1 119 ? 29.527 7.243 -5.305 1.00 46.47 119 GLY A C 1
ATOM 941 O O . GLY A 1 119 ? 29.851 7.775 -6.362 1.00 46.47 119 GLY A O 1
ATOM 942 N N . PHE A 1 120 ? 29.455 7.942 -4.169 1.00 50.53 120 PHE A N 1
ATOM 943 C CA . PHE A 1 120 ? 29.841 9.356 -4.078 1.00 50.53 120 PHE A CA 1
ATOM 944 C C . PHE A 1 120 ? 31.234 9.504 -3.466 1.00 50.53 120 PHE A C 1
ATOM 946 O O . PHE A 1 120 ? 31.397 9.886 -2.312 1.00 50.53 120 PHE A O 1
ATOM 953 N N . GLY A 1 121 ? 32.250 9.199 -4.273 1.00 49.50 121 GLY A N 1
ATOM 954 C CA . GLY A 1 121 ? 33.632 9.562 -3.978 1.00 49.50 121 GLY A CA 1
ATOM 955 C C . GLY A 1 121 ? 34.636 8.510 -4.417 1.00 49.50 121 GLY A C 1
ATOM 956 O O . GLY A 1 121 ? 34.835 7.528 -3.718 1.00 49.50 121 GLY A O 1
ATOM 957 N N . MET A 1 122 ? 35.306 8.751 -5.547 1.00 38.88 122 MET A N 1
ATOM 958 C CA . MET A 1 122 ? 36.771 8.817 -5.627 1.00 38.88 122 MET A CA 1
ATOM 959 C C . MET A 1 122 ? 37.196 9.281 -7.029 1.00 38.88 122 MET A C 1
ATOM 961 O O . MET A 1 122 ? 36.663 8.846 -8.046 1.00 38.88 122 MET A O 1
ATOM 965 N N . ARG A 1 123 ? 38.120 10.246 -7.036 1.00 44.53 123 ARG A N 1
ATOM 966 C CA . ARG A 1 123 ? 38.657 10.975 -8.192 1.00 44.53 123 ARG A CA 1
ATOM 967 C C . ARG A 1 123 ? 39.302 10.037 -9.214 1.00 44.53 123 ARG A C 1
ATOM 969 O O . ARG A 1 123 ? 39.924 9.049 -8.836 1.00 44.53 123 ARG A O 1
ATOM 976 N N . ALA A 1 124 ? 39.251 10.423 -10.488 1.00 42.44 124 ALA A N 1
ATOM 977 C CA . ALA A 1 124 ? 40.139 9.872 -11.505 1.00 42.44 124 ALA A CA 1
ATOM 978 C C . ALA A 1 124 ? 41.600 10.237 -11.171 1.00 42.44 124 ALA A C 1
ATOM 980 O O . ALA A 1 124 ? 41.883 11.426 -10.991 1.00 42.44 124 ALA A O 1
ATOM 981 N N . PRO A 1 125 ? 42.547 9.284 -11.111 1.00 39.41 125 PRO A N 1
ATOM 982 C CA . PRO A 1 125 ? 43.952 9.611 -11.254 1.00 39.41 125 PRO A CA 1
ATOM 983 C C . PRO A 1 125 ? 44.251 9.722 -12.749 1.00 39.41 125 PRO A C 1
ATOM 985 O O . PRO A 1 125 ? 44.283 8.731 -13.478 1.00 39.41 125 PRO A O 1
ATOM 988 N N . GLY A 1 126 ? 44.427 10.960 -13.201 1.00 48.66 126 GLY A N 1
ATOM 989 C CA . GLY A 1 126 ? 45.149 11.239 -14.428 1.00 48.66 126 GLY A CA 1
ATOM 990 C C . GLY A 1 126 ? 46.654 11.0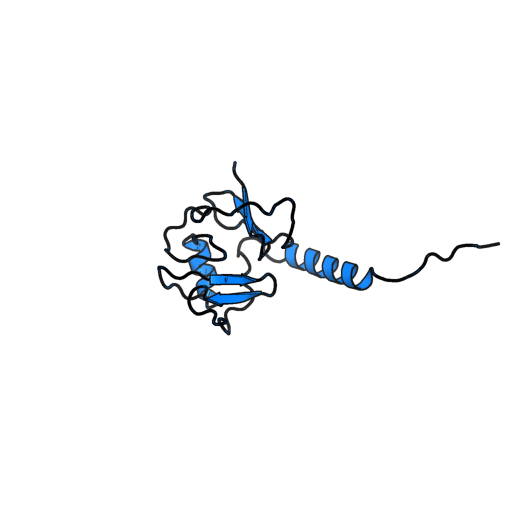41 -14.233 1.00 48.66 126 GLY A C 1
ATOM 991 O O . GLY A 1 126 ? 47.183 11.284 -13.151 1.00 48.66 126 GLY A O 1
ATOM 992 N N . VAL A 1 127 ? 47.290 10.686 -15.350 1.00 40.91 127 VAL A N 1
ATOM 993 C CA . VAL A 1 127 ? 48.727 10.706 -15.666 1.00 40.91 127 VAL A CA 1
ATOM 994 C C . VAL A 1 127 ? 49.572 9.556 -15.105 1.00 40.91 127 VAL A C 1
ATOM 996 O O . VAL A 1 127 ? 50.024 9.561 -13.965 1.00 40.91 127 VAL A O 1
ATOM 999 N N . VAL A 1 128 ? 49.865 8.613 -16.007 1.00 42.97 128 VAL A N 1
ATOM 1000 C CA . VAL A 1 128 ? 51.114 7.847 -16.024 1.00 42.97 128 VAL A CA 1
ATOM 1001 C C . VAL A 1 128 ? 51.959 8.416 -17.167 1.00 42.97 128 VAL A C 1
ATOM 1003 O O . VAL A 1 128 ? 51.613 8.210 -18.329 1.00 42.97 128 VAL A O 1
ATOM 1006 N N . SER A 1 129 ? 53.027 9.138 -16.830 1.00 44.84 129 SER A N 1
ATOM 1007 C CA . SER A 1 129 ? 54.286 9.228 -17.589 1.00 44.84 129 SER A CA 1
ATOM 1008 C C . SER A 1 129 ? 55.332 9.931 -16.737 1.00 44.84 129 SER A C 1
ATOM 1010 O O . SER A 1 129 ? 55.041 11.086 -16.347 1.00 44.84 129 SER A O 1
#

Secondary structure (DSSP, 8-state):
--EEE-TTT-EEEETTS---EE--S--GGG-PPPPTTTT---SS-EETTEEPPHHHHHHHHHTT----TT-EEEE-TTS-EEETTT--B-TT------TTS-SHHHHHHHHHHHHHHT-S---------

InterPro domains:
  IPR040244 Protein enhanced disease resistance 4-like [PTHR31105] (5-123)

Sequence (129 aa):
MDVRYDYQAGFWGIIGYPCLGIIPPFIEEFNFPMRKNCSDGNTGVLVNGRELHEQDLTVLSSHGLPTIQGRSYINEFSGRVWDEETGEELNGVGKLAPTLLSLTAVFVQMNRVERLKRGFGMRAPGVVS

pLDDT: mean 73.34, std 16.58, range [38.88, 92.12]